Protein AF-A0A4V2VCI8-F1 (afdb_monomer_lite)

Organism: NCBI:txid1136135

Foldseek 3Di:
DQVVVQWAWDDKDKDKDKDQAVVVVCVPVVLVVVLVVCCVVPVDPPVRSVVVVVCCHPDGHIDMDIDIDIDIGRDDDDPPPPDDPVVNVVVCVVVVVVVVVCVVVVVVCCVPPCPDCPDVVNVVVVVVD

pLDDT: mean 84.13, std 13.55, range [52.47, 96.88]

Secondary structure (DSSP, 8-state):
--GGGTPEEEEEEEEEEEES-HHHHHHHH-HHHHHHHHHTTTSS-HHHHHHHHHHHHHS---EEEEEEEEEEE----------S-HHHHHHHHHHHHHHHHHHHHHHHHHHHH-S----HHHHHHTT--

Sequence (129 aa):
MVERHGFHVSKVLPMTTVFRNVTDADQILGLYRVTERAIAPRYIKPDAARVWLDSLANATFFASVTLFLTVAFVPTKPEAQAGTKSWDKALLAVILPAMVAVLPVAALDAGRFHWSAVPAWVLLSGYVD

Structure (mmCIF, N/CA/C/O backbone):
data_AF-A0A4V2VCI8-F1
#
_entry.id   AF-A0A4V2VCI8-F1
#
loop_
_atom_site.group_PDB
_atom_site.id
_atom_site.type_symbol
_atom_site.label_atom_id
_atom_site.label_alt_id
_atom_site.label_comp_id
_atom_site.label_asym_id
_atom_site.label_entity_id
_atom_site.label_seq_id
_atom_site.pdbx_PDB_ins_code
_atom_site.Cartn_x
_atom_site.Cartn_y
_atom_site.Cartn_z
_atom_site.occupancy
_atom_site.B_iso_or_equiv
_atom_site.auth_seq_id
_atom_site.auth_comp_id
_atom_site.auth_asym_id
_atom_site.auth_atom_id
_atom_site.pdbx_PDB_model_num
ATOM 1 N N . MET A 1 1 ? 13.223 -1.003 19.903 1.00 62.69 1 MET A N 1
ATOM 2 C CA . MET A 1 1 ? 13.537 0.433 19.709 1.00 62.69 1 MET A CA 1
ATOM 3 C C . MET A 1 1 ? 12.533 1.310 20.447 1.00 62.69 1 MET A C 1
ATOM 5 O O . MET A 1 1 ? 12.958 2.082 21.285 1.00 62.69 1 MET A O 1
ATOM 9 N N . VAL A 1 2 ? 11.227 1.122 20.237 1.00 72.62 2 VAL A N 1
ATOM 10 C CA . VAL A 1 2 ? 10.158 1.934 20.858 1.00 72.62 2 VAL A CA 1
ATOM 11 C C . VAL A 1 2 ? 10.092 1.780 22.392 1.00 72.62 2 VAL A C 1
ATOM 13 O O . VAL A 1 2 ? 10.070 2.779 23.101 1.00 72.62 2 VAL A O 1
ATOM 16 N N . GLU A 1 3 ? 10.213 0.556 22.926 1.00 77.62 3 GLU A N 1
ATOM 17 C CA . GLU A 1 3 ? 10.250 0.318 24.388 1.00 77.62 3 GLU A CA 1
ATOM 18 C C . GLU A 1 3 ? 11.452 0.954 25.089 1.00 77.62 3 GLU A C 1
ATOM 20 O O . GLU A 1 3 ? 11.337 1.466 26.200 1.00 77.62 3 GLU A O 1
ATOM 25 N N . ARG A 1 4 ? 12.606 1.004 24.410 1.00 77.56 4 ARG A N 1
ATOM 26 C CA . ARG A 1 4 ? 13.814 1.654 24.945 1.00 77.56 4 ARG A CA 1
ATOM 27 C C . ARG A 1 4 ? 13.650 3.167 25.115 1.00 77.56 4 ARG A C 1
ATOM 29 O O . ARG A 1 4 ? 14.467 3.777 25.791 1.00 77.56 4 ARG A O 1
ATOM 36 N N . HIS A 1 5 ? 12.610 3.759 24.529 1.00 80.19 5 HIS A N 1
ATOM 37 C CA . HIS A 1 5 ? 12.269 5.173 24.668 1.00 80.19 5 HIS A CA 1
ATOM 38 C C . HIS A 1 5 ? 11.074 5.412 25.613 1.00 80.19 5 HIS A C 1
ATOM 40 O O . HIS A 1 5 ? 10.490 6.489 25.582 1.00 80.19 5 HIS A O 1
ATOM 46 N N . GLY A 1 6 ? 10.711 4.435 26.458 1.00 79.75 6 GLY A N 1
ATOM 47 C CA . GLY A 1 6 ? 9.697 4.609 27.511 1.00 79.75 6 GLY A CA 1
ATOM 48 C C . GLY A 1 6 ? 8.249 4.378 27.070 1.00 79.75 6 GLY A C 1
ATOM 49 O O . GLY A 1 6 ? 7.323 4.701 27.810 1.00 79.75 6 GLY A O 1
ATOM 50 N N . PHE A 1 7 ? 8.035 3.814 25.884 1.00 84.56 7 PHE A N 1
ATOM 51 C CA . PHE A 1 7 ? 6.712 3.418 25.409 1.00 84.56 7 PHE A CA 1
ATOM 52 C C . PHE A 1 7 ? 6.415 1.961 25.767 1.00 84.56 7 PHE A C 1
ATOM 54 O O . PHE A 1 7 ? 7.269 1.094 25.611 1.00 84.56 7 PHE A O 1
ATOM 61 N N . HIS A 1 8 ? 5.183 1.662 26.159 1.00 87.50 8 HIS A N 1
ATOM 62 C CA . HIS A 1 8 ? 4.706 0.290 2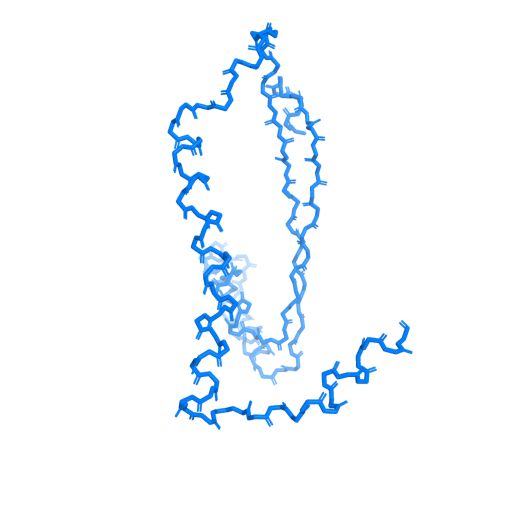6.273 1.00 87.50 8 HIS A CA 1
ATOM 63 C C . HIS A 1 8 ? 4.130 -0.151 24.925 1.00 87.50 8 HIS A C 1
ATOM 65 O O . HIS A 1 8 ? 3.174 0.446 24.423 1.00 87.50 8 HIS A O 1
ATOM 71 N N . VAL A 1 9 ? 4.697 -1.196 24.319 1.00 89.44 9 VAL A N 1
ATOM 72 C CA . VAL A 1 9 ? 4.160 -1.763 23.076 1.00 89.44 9 VAL A CA 1
ATOM 73 C C . VAL A 1 9 ? 2.915 -2.576 23.417 1.00 89.44 9 VAL A C 1
ATOM 75 O O . VAL A 1 9 ? 2.950 -3.477 24.246 1.00 89.44 9 VAL A O 1
ATOM 78 N N . SER A 1 10 ? 1.785 -2.227 22.809 1.00 88.81 10 SER A N 1
ATOM 79 C CA . SER A 1 10 ? 0.514 -2.935 22.996 1.00 88.81 10 SER A CA 1
ATOM 80 C C . SER A 1 10 ? 0.343 -4.047 21.973 1.00 88.81 10 SER A C 1
ATOM 82 O O . SER A 1 10 ? -0.129 -5.136 22.291 1.00 88.81 10 SER A O 1
ATOM 84 N N . LYS A 1 11 ? 0.697 -3.752 20.718 1.00 90.19 11 LYS A N 1
ATOM 85 C CA . LYS A 1 11 ? 0.433 -4.636 19.589 1.00 90.19 11 LYS A CA 1
ATOM 86 C C . LYS A 1 11 ? 1.427 -4.377 18.470 1.00 90.19 11 LYS A C 1
ATOM 88 O O . LYS A 1 11 ? 1.714 -3.226 18.147 1.00 90.19 11 LYS A O 1
ATOM 93 N N . VAL A 1 12 ? 1.888 -5.448 17.836 1.00 93.94 12 VAL A N 1
ATOM 94 C CA . VAL A 1 12 ? 2.628 -5.392 16.574 1.00 93.94 12 VAL A CA 1
ATOM 95 C C . VAL A 1 12 ? 1.790 -6.107 15.522 1.00 93.94 12 VAL A C 1
ATOM 97 O O . VAL A 1 12 ? 1.406 -7.259 15.706 1.00 93.94 12 VAL A O 1
ATOM 100 N N . LEU A 1 13 ? 1.462 -5.402 14.445 1.00 96.06 13 LEU A N 1
ATOM 101 C CA . LEU A 1 13 ? 0.642 -5.890 13.343 1.00 96.06 13 LEU A CA 1
ATOM 102 C C . LEU A 1 13 ? 1.494 -5.955 12.072 1.00 96.06 13 LEU A C 1
ATOM 104 O O . LEU A 1 13 ? 1.847 -4.901 11.536 1.00 96.06 13 LEU A O 1
ATOM 108 N N . PRO A 1 14 ? 1.838 -7.156 11.578 1.00 96.31 14 PRO A N 1
ATOM 109 C CA . PRO A 1 14 ? 2.458 -7.296 10.272 1.00 96.31 14 PRO A CA 1
ATOM 110 C C . PRO A 1 14 ? 1.396 -7.168 9.178 1.00 96.31 14 PRO A C 1
ATOM 112 O O . PRO A 1 14 ? 0.393 -7.880 9.179 1.00 96.31 14 PRO A O 1
ATOM 115 N N . MET A 1 15 ? 1.633 -6.282 8.218 1.00 95.12 15 MET A N 1
ATOM 116 C CA . MET A 1 15 ? 0.831 -6.149 7.006 1.00 95.12 15 MET A CA 1
ATOM 117 C C . MET A 1 15 ? 1.723 -6.444 5.812 1.00 95.12 15 MET A C 1
ATOM 119 O O . MET A 1 15 ? 2.671 -5.706 5.560 1.00 95.12 15 MET A O 1
ATOM 123 N N . THR A 1 16 ? 1.444 -7.539 5.104 1.00 96.44 16 THR A N 1
ATOM 124 C CA . THR A 1 16 ? 2.203 -7.914 3.906 1.00 96.44 16 THR A CA 1
ATOM 125 C C . THR A 1 16 ? 1.399 -7.565 2.670 1.00 96.44 16 THR A C 1
ATOM 127 O O . THR A 1 16 ? 0.330 -8.129 2.446 1.00 96.44 16 THR A O 1
ATOM 130 N N . THR A 1 17 ? 1.939 -6.663 1.861 1.00 96.00 17 THR A N 1
ATOM 131 C CA . THR A 1 17 ? 1.398 -6.322 0.548 1.00 96.00 17 THR A CA 1
ATOM 132 C C . THR A 1 17 ? 2.228 -7.022 -0.516 1.00 96.00 17 THR A C 1
ATOM 134 O O . THR A 1 17 ? 3.458 -7.015 -0.455 1.00 96.00 17 THR A O 1
ATOM 137 N N . VAL A 1 18 ? 1.558 -7.631 -1.491 1.00 96.88 18 VAL A N 1
ATOM 138 C CA . VAL A 1 18 ? 2.192 -8.314 -2.623 1.00 96.88 18 VAL A CA 1
ATOM 139 C C . VAL A 1 18 ? 1.898 -7.537 -3.898 1.00 96.88 18 VAL A C 1
ATOM 141 O O . VAL A 1 18 ? 0.754 -7.168 -4.152 1.00 96.88 18 VAL A O 1
ATOM 144 N N . PHE A 1 19 ? 2.925 -7.333 -4.714 1.00 96.56 19 PHE A N 1
ATOM 145 C CA . PHE A 1 19 ? 2.865 -6.639 -5.990 1.00 96.56 19 PHE A CA 1
ATOM 146 C C . PHE A 1 19 ? 3.249 -7.590 -7.117 1.00 96.56 19 PHE A C 1
ATOM 148 O O . PHE A 1 19 ? 4.279 -8.260 -7.056 1.00 96.56 19 PHE A O 1
ATOM 155 N N . ARG A 1 20 ? 2.423 -7.628 -8.163 1.00 95.94 20 ARG A N 1
ATOM 156 C CA . ARG A 1 20 ? 2.691 -8.365 -9.413 1.00 95.94 20 ARG A CA 1
ATOM 157 C C . ARG A 1 20 ? 2.877 -7.441 -10.617 1.00 95.94 20 ARG A C 1
ATOM 159 O O . ARG A 1 20 ?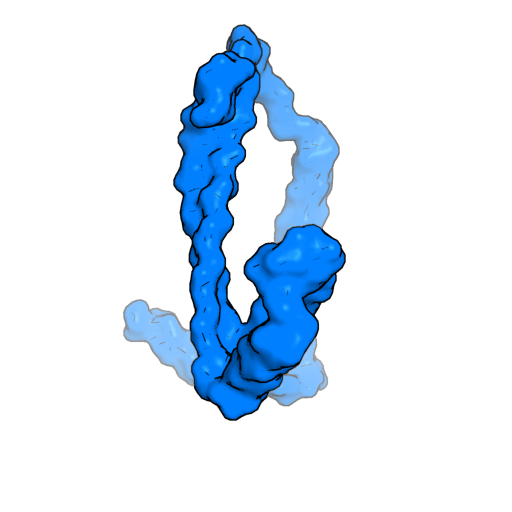 3.199 -7.901 -11.703 1.00 95.94 20 ARG A O 1
ATOM 166 N N . ASN A 1 21 ? 2.689 -6.141 -10.408 1.00 94.19 21 ASN A N 1
ATOM 167 C CA . ASN A 1 21 ? 2.887 -5.092 -11.393 1.00 94.19 21 ASN A CA 1
ATOM 168 C C . ASN A 1 21 ? 3.915 -4.095 -10.842 1.00 94.19 21 ASN A C 1
ATOM 170 O O . ASN A 1 21 ? 3.781 -3.627 -9.707 1.00 94.19 21 ASN A O 1
ATOM 174 N N . VAL A 1 22 ? 4.946 -3.796 -11.635 1.00 95.44 22 VAL A N 1
ATOM 175 C CA . VAL A 1 22 ? 6.020 -2.879 -11.238 1.00 95.44 22 VAL A CA 1
ATOM 176 C C . VAL A 1 22 ? 5.525 -1.442 -11.085 1.00 95.44 22 VAL A C 1
ATOM 178 O O . VAL A 1 22 ? 6.016 -0.731 -10.219 1.00 95.44 22 VAL A O 1
ATOM 181 N N . THR A 1 23 ? 4.542 -1.010 -11.878 1.00 93.94 23 THR A N 1
ATOM 182 C CA . THR A 1 23 ? 4.002 0.354 -11.825 1.00 93.94 23 THR A CA 1
ATOM 183 C C . THR A 1 23 ? 3.266 0.585 -10.511 1.00 93.94 23 THR A C 1
ATOM 185 O O . THR A 1 23 ? 3.497 1.593 -9.847 1.00 93.94 23 THR A O 1
ATOM 188 N N . ASP A 1 24 ? 2.455 -0.385 -10.084 1.00 94.38 24 ASP A N 1
ATOM 189 C CA . ASP A 1 24 ? 1.754 -0.332 -8.795 1.00 94.38 24 ASP A CA 1
ATOM 190 C C . ASP A 1 24 ? 2.749 -0.375 -7.627 1.00 94.38 24 ASP A C 1
ATOM 192 O O . ASP A 1 24 ? 2.605 0.347 -6.639 1.00 94.38 24 ASP A O 1
ATOM 196 N N . ALA A 1 25 ? 3.799 -1.194 -7.752 1.00 95.19 25 ALA A N 1
ATOM 197 C CA . ALA A 1 25 ? 4.874 -1.241 -6.769 1.00 95.19 25 ALA A CA 1
ATOM 198 C C . ALA A 1 25 ? 5.640 0.087 -6.695 1.00 95.19 25 ALA A C 1
ATOM 200 O O . ALA A 1 25 ? 5.940 0.550 -5.600 1.00 95.19 25 ALA A O 1
ATOM 201 N N . ASP A 1 26 ? 5.941 0.723 -7.827 1.00 95.69 26 ASP A N 1
ATOM 202 C CA . ASP A 1 26 ? 6.703 1.973 -7.883 1.00 95.69 26 ASP A CA 1
ATOM 203 C C . ASP A 1 26 ? 5.940 3.153 -7.266 1.00 95.69 26 ASP A C 1
ATOM 205 O O . ASP A 1 26 ? 6.549 3.999 -6.614 1.00 95.69 26 ASP A O 1
ATOM 209 N N . GLN A 1 27 ? 4.607 3.175 -7.351 1.00 94.56 27 GLN A N 1
ATOM 210 C CA . GLN A 1 27 ? 3.799 4.192 -6.667 1.00 94.56 27 GLN A CA 1
ATOM 211 C C . GLN A 1 27 ? 3.979 4.170 -5.143 1.00 94.56 27 GLN A C 1
ATOM 213 O O . GLN A 1 27 ? 3.942 5.222 -4.502 1.00 94.56 27 GLN A O 1
ATOM 218 N N . ILE A 1 28 ? 4.187 2.985 -4.561 1.00 93.56 28 ILE A N 1
ATOM 219 C CA . ILE A 1 28 ? 4.324 2.807 -3.109 1.00 93.56 28 ILE A CA 1
ATOM 220 C C . ILE A 1 28 ? 5.794 2.814 -2.681 1.00 93.56 28 ILE A C 1
ATOM 222 O O . ILE A 1 28 ? 6.150 3.432 -1.679 1.00 93.56 28 ILE A O 1
ATOM 226 N N . LEU A 1 29 ? 6.653 2.127 -3.430 1.00 92.81 29 LEU A N 1
ATOM 227 C CA . LEU A 1 29 ? 8.053 1.890 -3.073 1.00 92.81 29 LEU A CA 1
ATOM 228 C C . LEU A 1 29 ? 9.005 2.928 -3.673 1.00 92.81 29 LEU A C 1
ATOM 230 O O . LEU A 1 29 ? 10.114 3.095 -3.168 1.00 92.81 29 LEU A O 1
ATOM 234 N N . GLY A 1 30 ? 8.588 3.631 -4.729 1.00 94.50 30 GLY A N 1
ATOM 235 C CA . GLY A 1 30 ? 9.397 4.630 -5.422 1.00 94.50 30 GLY A CA 1
ATOM 236 C C . GLY A 1 30 ? 10.704 4.065 -5.969 1.00 94.50 30 GLY A C 1
ATOM 237 O O . GLY A 1 30 ? 11.729 4.734 -5.857 1.00 94.50 30 GLY A O 1
ATOM 238 N N . LEU A 1 31 ? 10.687 2.849 -6.520 1.00 94.31 31 LEU A N 1
ATOM 239 C CA . LEU A 1 31 ? 11.846 2.145 -7.078 1.00 94.31 31 LEU A CA 1
ATOM 240 C C . LEU A 1 31 ? 12.636 3.028 -8.053 1.00 94.31 31 LEU A C 1
ATOM 242 O O . LEU A 1 31 ? 13.851 3.149 -7.909 1.00 94.31 31 LEU A O 1
ATOM 246 N N . TYR A 1 32 ? 11.963 3.714 -8.983 1.00 94.12 32 TYR A N 1
ATOM 247 C CA . TYR A 1 32 ? 12.611 4.641 -9.913 1.00 94.12 32 TYR A CA 1
ATOM 248 C C . TYR A 1 32 ? 13.304 5.786 -9.165 1.00 94.12 32 TYR A C 1
ATOM 250 O O . TYR A 1 32 ? 14.494 6.038 -9.352 1.00 94.12 32 TYR A O 1
ATOM 258 N N . ARG A 1 33 ? 12.579 6.445 -8.251 1.00 95.44 33 ARG A N 1
ATOM 259 C CA . ARG A 1 33 ? 13.075 7.600 -7.485 1.00 95.44 33 ARG A CA 1
ATOM 260 C C . ARG A 1 33 ? 14.240 7.231 -6.563 1.00 95.44 33 ARG A C 1
ATOM 262 O O . ARG A 1 33 ? 15.176 8.013 -6.412 1.00 95.44 33 ARG A O 1
ATOM 269 N N . VAL A 1 34 ? 14.182 6.072 -5.909 1.00 94.12 34 VAL A N 1
ATOM 270 C CA . VAL A 1 34 ? 15.245 5.576 -5.023 1.00 94.12 34 VAL A CA 1
ATOM 271 C C . VAL A 1 34 ? 16.490 5.244 -5.838 1.00 94.12 34 VAL A C 1
ATOM 273 O O . VAL A 1 34 ? 17.588 5.649 -5.455 1.00 94.12 34 VAL A O 1
ATOM 276 N N . THR A 1 35 ? 16.325 4.592 -6.988 1.00 94.56 35 THR A N 1
ATOM 277 C CA . THR A 1 35 ? 17.435 4.270 -7.888 1.00 94.56 35 THR A CA 1
ATOM 278 C C . THR A 1 35 ? 18.069 5.524 -8.479 1.00 94.56 35 THR A C 1
ATOM 280 O O . THR A 1 35 ? 19.291 5.642 -8.463 1.00 94.56 35 THR A O 1
ATOM 283 N N . GLU A 1 36 ? 17.277 6.507 -8.910 1.00 94.19 36 GLU A N 1
ATOM 284 C CA . GLU A 1 36 ? 17.789 7.794 -9.390 1.00 94.19 36 GLU A CA 1
ATOM 285 C C . GLU A 1 36 ? 18.623 8.502 -8.309 1.00 94.19 36 GLU A C 1
ATOM 287 O O . GLU A 1 36 ? 19.758 8.921 -8.552 1.00 94.19 36 GLU A O 1
ATOM 292 N N . ARG A 1 37 ? 18.112 8.551 -7.071 1.00 93.81 37 ARG A N 1
ATOM 293 C CA . ARG A 1 37 ? 18.843 9.110 -5.922 1.00 93.81 37 ARG A CA 1
ATOM 294 C C . ARG A 1 37 ? 20.132 8.354 -5.608 1.00 93.81 37 ARG A C 1
ATOM 296 O O . ARG A 1 37 ? 21.068 8.968 -5.106 1.00 93.81 37 ARG A O 1
ATOM 303 N N . ALA A 1 38 ? 20.202 7.057 -5.901 1.00 94.75 38 ALA A N 1
ATOM 304 C CA . ALA A 1 38 ? 21.389 6.231 -5.686 1.00 94.75 38 ALA A CA 1
ATOM 305 C C . ALA A 1 38 ? 22.479 6.421 -6.763 1.00 94.75 38 ALA A C 1
ATOM 307 O O . ALA A 1 38 ? 23.636 6.058 -6.531 1.00 94.75 38 ALA A O 1
ATOM 308 N N . ILE A 1 39 ? 22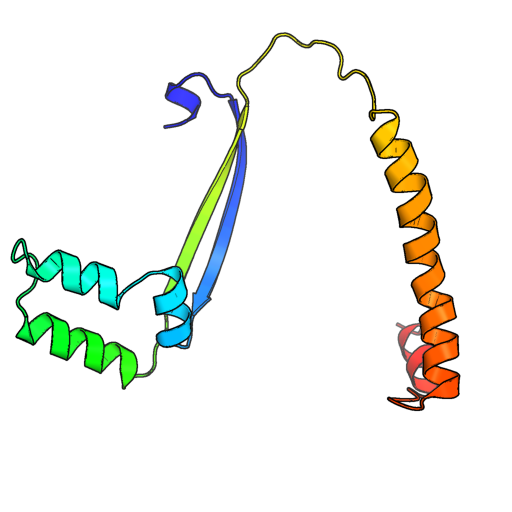.150 7.024 -7.913 1.00 96.19 39 ILE A N 1
ATOM 309 C CA . ILE A 1 39 ? 23.121 7.327 -8.978 1.00 96.19 39 ILE A CA 1
ATOM 310 C C . ILE A 1 39 ? 24.042 8.486 -8.575 1.00 96.19 39 ILE A C 1
ATOM 312 O O . ILE A 1 39 ? 25.252 8.405 -8.789 1.00 96.19 39 ILE A O 1
ATOM 316 N N . ALA A 1 40 ? 23.501 9.547 -7.965 1.00 92.19 40 ALA A N 1
ATOM 317 C CA . ALA A 1 40 ? 24.270 10.731 -7.565 1.00 92.19 40 ALA A CA 1
ATOM 318 C C . ALA A 1 40 ? 25.477 10.414 -6.648 1.00 92.19 40 ALA A C 1
ATOM 320 O O . ALA A 1 40 ? 26.588 10.844 -6.966 1.00 92.19 40 ALA A O 1
ATOM 321 N N . PRO A 1 41 ? 25.333 9.612 -5.572 1.00 94.81 41 PRO A N 1
ATOM 322 C CA . PRO A 1 41 ? 26.464 9.167 -4.753 1.00 94.81 41 PRO A CA 1
ATOM 323 C C . PRO A 1 41 ? 27.280 8.020 -5.384 1.00 94.81 41 PRO A C 1
ATOM 325 O O . PRO A 1 41 ? 28.201 7.515 -4.747 1.00 94.81 41 PRO A O 1
ATOM 328 N N . ARG A 1 42 ? 26.971 7.597 -6.621 1.00 90.62 42 ARG A N 1
ATOM 329 C CA . ARG A 1 42 ? 27.555 6.438 -7.329 1.00 90.62 42 ARG A CA 1
ATOM 330 C C . ARG A 1 42 ? 27.423 5.101 -6.596 1.00 90.62 42 ARG A C 1
ATOM 332 O O . ARG A 1 42 ? 28.253 4.214 -6.788 1.00 90.62 42 ARG A O 1
ATOM 339 N N . TYR A 1 43 ? 26.365 4.913 -5.813 1.00 93.56 43 TYR A N 1
ATOM 340 C CA . TYR A 1 43 ? 26.046 3.580 -5.289 1.00 93.56 43 TYR A CA 1
ATOM 341 C C . TYR A 1 43 ? 25.641 2.616 -6.410 1.00 93.56 43 TYR A C 1
ATOM 343 O O . TYR A 1 43 ? 25.846 1.411 -6.296 1.00 93.56 43 TYR A O 1
ATOM 351 N N . ILE A 1 44 ? 25.133 3.153 -7.522 1.00 93.81 44 ILE A N 1
ATOM 352 C CA . ILE A 1 44 ? 24.872 2.418 -8.757 1.00 93.81 44 ILE A CA 1
ATOM 353 C C . ILE A 1 44 ? 25.340 3.237 -9.969 1.00 93.81 44 ILE A C 1
ATOM 355 O O . ILE A 1 44 ? 25.233 4.465 -9.987 1.00 93.81 44 ILE A O 1
ATOM 359 N N . LYS A 1 45 ? 25.890 2.567 -10.991 1.00 95.56 45 LYS A N 1
ATOM 360 C CA . LYS A 1 45 ? 26.244 3.219 -12.264 1.00 95.56 45 LYS A CA 1
ATOM 361 C C . LYS A 1 45 ? 24.964 3.548 -13.051 1.00 95.56 45 LYS A C 1
ATOM 363 O O . LYS A 1 45 ? 24.062 2.713 -13.052 1.00 95.56 45 LYS A O 1
ATOM 368 N N . PRO A 1 46 ? 24.896 4.680 -13.777 1.00 94.19 46 PRO A N 1
ATOM 369 C CA . PRO A 1 46 ? 23.706 5.058 -14.547 1.00 94.19 46 PRO A CA 1
ATOM 370 C C . PRO A 1 46 ? 23.219 3.971 -15.515 1.00 94.19 46 PRO A C 1
ATOM 372 O O . PRO A 1 46 ? 22.029 3.672 -15.555 1.00 94.19 46 PRO A O 1
ATOM 375 N N . ASP A 1 47 ? 24.133 3.330 -16.246 1.00 95.50 47 ASP A N 1
ATOM 376 C CA . ASP A 1 47 ? 23.765 2.291 -17.217 1.00 95.50 47 ASP A CA 1
ATOM 377 C C . ASP A 1 47 ? 23.241 1.028 -16.527 1.00 95.50 47 ASP A C 1
ATOM 379 O O . ASP A 1 47 ? 22.252 0.442 -16.959 1.00 95.50 47 ASP A O 1
ATOM 383 N N . ALA A 1 48 ? 23.848 0.651 -15.398 1.00 94.56 48 ALA A N 1
ATOM 384 C CA . ALA A 1 48 ? 23.385 -0.474 -14.591 1.00 94.56 48 ALA A CA 1
ATOM 385 C C . ALA A 1 48 ? 21.998 -0.202 -13.983 1.00 94.56 48 ALA A C 1
ATOM 387 O O . ALA A 1 48 ? 21.164 -1.102 -13.937 1.00 94.56 48 ALA A O 1
ATOM 388 N N . ALA A 1 49 ? 21.734 1.039 -13.563 1.00 94.94 49 ALA A N 1
ATOM 389 C CA . ALA A 1 49 ? 20.427 1.460 -13.070 1.00 94.94 49 ALA A CA 1
ATOM 390 C C . ALA A 1 49 ? 19.340 1.355 -14.149 1.00 94.94 49 ALA A C 1
ATOM 392 O O . ALA A 1 49 ? 18.260 0.844 -13.863 1.00 94.94 49 ALA A O 1
ATOM 393 N N . ARG A 1 50 ? 19.630 1.786 -15.385 1.00 94.62 50 ARG A N 1
ATOM 394 C CA . ARG A 1 50 ? 18.697 1.674 -16.520 1.00 94.62 50 ARG A CA 1
ATOM 395 C C . ARG A 1 50 ? 18.387 0.223 -16.855 1.00 94.62 50 ARG A C 1
ATOM 397 O O . ARG A 1 50 ? 17.225 -0.151 -16.866 1.00 94.62 50 ARG A O 1
ATOM 404 N N . VAL A 1 51 ? 19.421 -0.601 -17.029 1.00 95.94 51 VAL A N 1
ATOM 405 C CA . VAL A 1 51 ? 19.259 -2.035 -17.327 1.00 95.94 51 VAL A CA 1
ATOM 406 C C . VAL A 1 51 ? 18.437 -2.736 -16.244 1.00 95.94 51 VAL A C 1
ATOM 408 O O . VAL A 1 51 ? 17.565 -3.548 -16.547 1.00 95.94 51 VAL A O 1
ATOM 411 N N . TRP A 1 52 ? 18.681 -2.404 -14.975 1.00 94.31 52 TRP A N 1
ATOM 412 C CA . TRP A 1 52 ? 17.917 -2.960 -13.866 1.00 94.31 52 TRP A CA 1
ATOM 413 C C . TRP A 1 52 ? 16.447 -2.516 -13.893 1.00 94.31 52 TRP A C 1
ATOM 415 O O . TRP A 1 52 ? 15.564 -3.372 -13.851 1.00 94.31 52 TRP A O 1
ATOM 425 N N . LEU A 1 53 ? 16.166 -1.216 -14.027 1.00 94.50 53 LEU A N 1
ATOM 426 C CA . LEU A 1 53 ? 14.793 -0.697 -14.115 1.00 94.50 53 LEU A CA 1
ATOM 427 C C . LEU A 1 53 ? 14.033 -1.284 -15.315 1.00 94.50 53 LEU A C 1
ATOM 429 O O . LEU A 1 53 ? 12.891 -1.715 -15.160 1.00 94.50 53 LEU A O 1
ATOM 433 N N . ASP A 1 54 ? 14.684 -1.381 -16.475 1.00 94.94 54 ASP A N 1
ATOM 434 C CA . ASP A 1 54 ? 14.099 -1.982 -17.675 1.00 94.94 54 ASP A CA 1
ATOM 435 C C . ASP A 1 54 ? 13.770 -3.460 -17.452 1.00 94.94 54 ASP A C 1
ATOM 437 O O . ASP A 1 54 ? 12.714 -3.933 -17.874 1.00 94.94 54 ASP A O 1
ATOM 441 N N . SER A 1 55 ? 14.628 -4.202 -16.746 1.00 93.44 55 SER A N 1
ATOM 442 C CA . SER A 1 55 ? 14.349 -5.605 -16.431 1.00 93.44 55 SER A CA 1
ATOM 443 C C . SER A 1 55 ? 13.135 -5.771 -15.515 1.00 93.44 55 SER A C 1
ATOM 445 O O . SER A 1 55 ? 12.348 -6.689 -15.726 1.00 93.44 55 SER A O 1
ATOM 447 N N . LEU A 1 56 ? 12.919 -4.861 -14.557 1.00 93.88 56 LEU A N 1
ATOM 448 C CA . LEU A 1 56 ? 11.733 -4.893 -13.697 1.00 93.88 56 LEU A CA 1
ATOM 449 C C . LEU A 1 56 ? 10.438 -4.639 -14.476 1.00 93.88 56 LEU A C 1
ATOM 451 O O . LEU A 1 56 ? 9.400 -5.188 -14.115 1.00 93.88 56 LEU A O 1
ATOM 455 N N . ALA A 1 57 ? 10.498 -3.808 -15.519 1.00 90.62 57 ALA A N 1
ATOM 456 C CA . ALA A 1 57 ? 9.341 -3.464 -16.340 1.00 90.62 57 ALA A CA 1
ATOM 457 C C . ALA A 1 57 ? 8.994 -4.520 -17.391 1.00 90.62 57 ALA A C 1
ATOM 459 O O . ALA A 1 57 ? 7.821 -4.692 -17.715 1.00 90.62 57 ALA A O 1
ATOM 460 N N . ASN A 1 58 ? 9.997 -5.224 -17.915 1.00 92.50 58 ASN A N 1
ATOM 461 C CA . ASN A 1 58 ? 9.808 -6.146 -19.034 1.00 92.50 58 ASN A CA 1
ATOM 462 C C . ASN A 1 58 ? 9.800 -7.628 -18.623 1.00 92.50 58 ASN A C 1
ATOM 464 O O . ASN A 1 58 ? 9.354 -8.471 -19.401 1.00 92.50 58 ASN A O 1
ATOM 468 N N . ALA A 1 59 ? 10.281 -7.975 -17.426 1.00 90.44 59 ALA A N 1
ATOM 469 C CA . ALA A 1 59 ? 10.211 -9.337 -16.902 1.00 90.44 59 ALA A CA 1
ATOM 470 C C . ALA A 1 59 ? 8.916 -9.591 -16.110 1.00 90.44 59 ALA A C 1
ATOM 472 O O . ALA A 1 59 ? 8.168 -8.677 -15.766 1.00 90.44 59 ALA A O 1
ATOM 473 N N . THR A 1 60 ? 8.661 -10.859 -15.769 1.00 92.94 60 THR A N 1
ATOM 474 C CA . THR A 1 60 ? 7.602 -11.196 -14.806 1.00 92.94 60 THR A CA 1
ATOM 475 C C . THR A 1 60 ? 7.952 -10.605 -13.444 1.00 92.94 60 THR A C 1
ATOM 477 O O . THR A 1 60 ? 8.909 -11.036 -12.800 1.00 92.94 60 THR A O 1
ATOM 480 N N . PHE A 1 61 ? 7.173 -9.618 -13.011 1.00 93.81 61 PHE A N 1
ATOM 481 C CA . PHE A 1 61 ? 7.425 -8.889 -11.778 1.00 93.81 61 PHE A CA 1
ATOM 482 C C . PHE A 1 61 ? 6.721 -9.539 -10.580 1.00 93.81 61 PHE A C 1
ATOM 484 O O . PHE A 1 61 ? 5.535 -9.872 -10.625 1.00 93.81 61 PHE A O 1
ATOM 491 N N . PHE A 1 62 ? 7.453 -9.683 -9.478 1.00 95.12 62 PHE A N 1
ATOM 492 C CA . PHE A 1 62 ? 6.902 -10.083 -8.189 1.00 95.12 62 PHE A CA 1
ATOM 493 C C . PHE A 1 62 ? 7.692 -9.422 -7.061 1.00 95.12 62 PHE A C 1
ATOM 495 O O . PHE A 1 62 ? 8.915 -9.543 -6.999 1.00 95.12 62 PHE A O 1
ATOM 502 N N . ALA A 1 63 ? 6.991 -8.761 -6.147 1.00 94.38 63 ALA A N 1
ATOM 503 C CA . ALA A 1 63 ? 7.570 -8.194 -4.938 1.00 94.38 63 ALA A CA 1
ATOM 504 C C . ALA A 1 63 ? 6.604 -8.346 -3.76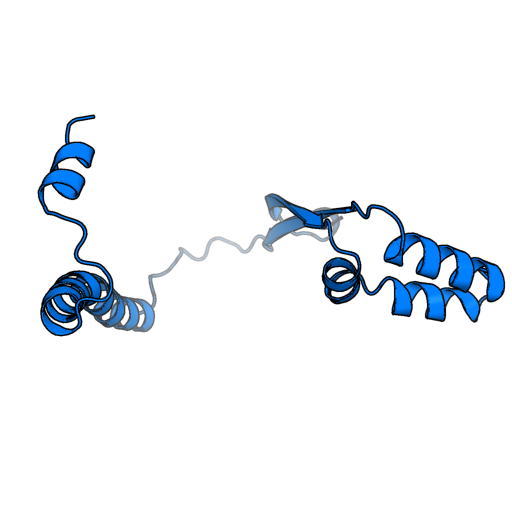1 1.00 94.38 63 ALA A C 1
ATOM 506 O O . ALA A 1 63 ? 5.387 -8.346 -3.933 1.00 94.38 63 ALA A O 1
ATOM 507 N N . SER A 1 64 ? 7.137 -8.434 -2.547 1.00 96.06 64 SER A N 1
ATOM 508 C CA . SER A 1 64 ? 6.343 -8.390 -1.320 1.00 96.06 64 SER A CA 1
ATOM 509 C C . SER A 1 64 ? 7.001 -7.470 -0.310 1.00 96.06 64 SER A C 1
ATOM 511 O O . SER A 1 64 ? 8.218 -7.518 -0.133 1.00 96.06 64 SER A O 1
ATOM 513 N N . VAL A 1 65 ? 6.197 -6.666 0.375 1.00 95.75 65 VAL A N 1
ATOM 514 C CA . VAL A 1 65 ? 6.661 -5.738 1.404 1.00 95.75 65 VAL A CA 1
ATOM 515 C C . VAL A 1 65 ? 5.841 -5.953 2.657 1.00 95.75 65 VAL A C 1
ATOM 517 O O . VAL A 1 65 ? 4.612 -5.919 2.612 1.00 95.75 65 VAL A O 1
ATOM 520 N N . THR A 1 66 ? 6.530 -6.160 3.774 1.00 95.62 66 THR A N 1
ATOM 521 C CA . THR A 1 66 ? 5.901 -6.310 5.084 1.00 95.62 66 THR A CA 1
ATOM 522 C C . THR A 1 66 ? 6.138 -5.055 5.907 1.00 95.62 66 THR A C 1
ATOM 524 O O . THR A 1 66 ? 7.270 -4.741 6.275 1.00 95.62 66 THR A O 1
ATOM 527 N N . LEU A 1 67 ? 5.058 -4.344 6.216 1.00 93.94 67 LEU A N 1
ATOM 528 C CA . LEU A 1 67 ? 5.063 -3.229 7.149 1.00 93.94 67 LEU A CA 1
ATOM 529 C C . LEU A 1 67 ? 4.697 -3.743 8.542 1.00 93.94 67 LEU A C 1
ATOM 531 O O . LEU A 1 67 ? 3.627 -4.315 8.740 1.00 93.94 67 LEU A O 1
ATOM 535 N N . PHE A 1 68 ? 5.569 -3.509 9.520 1.00 94.38 68 PHE A N 1
ATOM 536 C CA . PHE A 1 68 ? 5.271 -3.781 10.923 1.00 94.38 68 PHE A CA 1
ATOM 537 C C . PHE A 1 68 ? 4.709 -2.523 11.579 1.00 94.38 68 PHE A C 1
ATOM 539 O O . PHE A 1 68 ? 5.454 -1.631 11.989 1.00 94.38 68 PHE A O 1
ATOM 546 N N . LEU A 1 69 ? 3.384 -2.452 11.699 1.00 93.25 69 LEU A N 1
ATOM 547 C CA . LEU A 1 69 ? 2.734 -1.391 12.454 1.00 93.25 69 LEU A CA 1
ATOM 548 C C . LEU A 1 69 ? 2.832 -1.714 13.945 1.00 93.25 69 LEU A C 1
ATOM 550 O O . LEU A 1 69 ? 2.234 -2.675 14.429 1.00 93.25 69 LEU A O 1
ATOM 554 N N . THR A 1 70 ? 3.590 -0.904 14.678 1.00 93.88 70 THR A N 1
ATOM 555 C CA . THR A 1 70 ? 3.732 -1.041 16.130 1.00 93.88 70 THR A CA 1
ATOM 556 C C . THR A 1 70 ? 2.858 -0.006 16.821 1.00 93.88 70 THR A C 1
ATOM 558 O O . THR A 1 70 ? 3.109 1.191 16.716 1.00 93.88 70 THR A O 1
ATOM 561 N N . VAL A 1 71 ? 1.839 -0.469 17.542 1.00 90.12 71 VAL A N 1
ATOM 562 C CA . VAL A 1 71 ? 1.024 0.371 18.419 1.00 90.12 71 VAL A CA 1
ATOM 563 C C . VAL A 1 71 ? 1.689 0.389 19.786 1.00 90.12 71 VAL A C 1
ATOM 565 O O . VAL A 1 71 ? 1.785 -0.645 20.452 1.00 90.12 71 VAL A O 1
ATOM 568 N N . ALA A 1 72 ? 2.147 1.563 20.203 1.00 90.50 72 ALA A N 1
ATOM 569 C CA . ALA A 1 72 ? 2.753 1.772 21.506 1.00 90.50 72 ALA A CA 1
ATOM 570 C C . ALA A 1 72 ? 2.181 3.035 22.151 1.00 90.50 72 ALA A C 1
ATOM 572 O O . ALA A 1 72 ? 1.881 4.008 21.460 1.00 90.50 72 ALA A O 1
ATOM 573 N N . PHE A 1 73 ? 2.023 3.013 23.469 1.00 85.38 73 PHE A N 1
ATOM 574 C CA . PHE A 1 73 ? 1.520 4.141 24.245 1.00 85.38 73 PHE A CA 1
ATOM 575 C C . PHE A 1 73 ? 2.533 4.520 25.317 1.00 85.38 73 PHE A C 1
ATOM 577 O O . PHE A 1 73 ? 3.273 3.676 25.821 1.00 85.38 73 PHE A O 1
ATOM 584 N N . VAL A 1 74 ? 2.583 5.801 25.670 1.00 83.62 74 VAL A N 1
ATOM 585 C CA . VAL A 1 74 ? 3.307 6.219 26.870 1.00 83.62 74 VAL A CA 1
ATOM 586 C C . VAL A 1 74 ? 2.443 5.801 28.059 1.00 83.62 74 VAL A C 1
ATOM 588 O O . VAL A 1 74 ? 1.274 6.188 28.091 1.00 83.62 74 VAL A O 1
ATOM 591 N N . PRO A 1 75 ? 2.948 4.998 29.009 1.00 71.62 75 PRO A N 1
ATOM 592 C CA . PRO A 1 75 ? 2.182 4.652 30.194 1.00 71.62 75 PRO A CA 1
ATOM 593 C C . PRO A 1 75 ? 1.933 5.923 31.014 1.00 71.62 75 PRO A C 1
ATOM 595 O O . PRO A 1 75 ? 2.817 6.433 31.700 1.00 71.62 75 PRO A O 1
ATOM 598 N N . THR A 1 76 ? 0.721 6.461 30.925 1.00 69.50 76 THR A N 1
ATOM 599 C CA . THR A 1 76 ? 0.213 7.465 31.856 1.00 69.50 76 THR A CA 1
ATOM 600 C C . THR A 1 76 ? -0.391 6.746 33.063 1.00 69.50 76 THR A C 1
ATOM 602 O O . THR A 1 76 ? -0.859 5.610 32.956 1.00 69.50 76 THR A O 1
ATOM 605 N N . LYS A 1 77 ? -0.377 7.377 34.246 1.00 62.91 77 LYS A N 1
ATOM 606 C CA . LYS A 1 77 ? -1.178 6.882 35.382 1.00 62.91 77 LYS A CA 1
ATOM 607 C C . LYS A 1 77 ? -2.637 6.725 34.921 1.00 62.91 77 LYS A C 1
ATOM 609 O O . LYS A 1 77 ? -3.077 7.557 34.127 1.00 62.91 77 LYS A O 1
ATOM 614 N N . PRO A 1 78 ? -3.374 5.701 35.390 1.00 53.03 78 PRO A N 1
ATOM 615 C CA . PRO A 1 78 ? -4.739 5.459 34.949 1.00 53.03 78 PRO A CA 1
ATOM 616 C C . PRO A 1 78 ? -5.631 6.601 35.436 1.00 53.03 78 PRO A C 1
ATOM 618 O O . PRO A 1 78 ? -6.147 6.583 36.549 1.00 53.03 78 PRO A O 1
ATOM 621 N N . GLU A 1 79 ? -5.809 7.616 34.602 1.00 58.53 79 GLU A N 1
ATOM 622 C CA . GLU A 1 79 ? -7.015 8.417 34.648 1.00 58.53 79 GLU A CA 1
ATOM 623 C C . GLU A 1 79 ? -8.095 7.496 34.091 1.00 58.53 79 GLU A C 1
ATOM 625 O O . GLU A 1 79 ? -8.013 7.064 32.939 1.00 58.53 79 GLU A O 1
ATOM 630 N N . ALA A 1 80 ? -9.005 7.061 34.967 1.00 57.00 80 ALA A N 1
ATOM 631 C CA . ALA A 1 80 ? -10.114 6.183 34.623 1.00 57.00 80 ALA A CA 1
ATOM 632 C C . ALA A 1 80 ? -10.671 6.596 33.259 1.00 57.00 80 ALA A C 1
ATOM 634 O O . ALA A 1 80 ? -10.987 7.769 33.081 1.00 57.00 80 ALA A O 1
ATOM 635 N N . GLN A 1 81 ? -10.725 5.666 32.300 1.00 58.53 81 GLN A N 1
ATOM 636 C CA . GLN A 1 81 ? -11.154 5.918 30.925 1.00 58.53 81 GLN A CA 1
ATOM 637 C C . GLN A 1 81 ? -12.577 6.505 30.936 1.00 58.53 81 GLN A C 1
ATOM 639 O O . GLN A 1 81 ? -13.577 5.789 30.886 1.00 58.53 81 GLN A O 1
ATOM 644 N N . ALA A 1 82 ? -12.668 7.826 31.059 1.00 57.16 82 ALA A N 1
ATOM 645 C CA . ALA A 1 82 ? -13.908 8.552 31.215 1.00 57.16 82 ALA A CA 1
ATOM 646 C C . ALA A 1 82 ? -14.535 8.725 29.836 1.00 57.16 82 ALA A C 1
ATOM 648 O O . ALA A 1 82 ? -14.317 9.718 29.152 1.00 57.16 82 ALA A O 1
ATOM 649 N N . GLY A 1 83 ? -15.333 7.728 29.461 1.00 60.88 83 GLY A N 1
ATOM 650 C CA . GLY A 1 83 ? -16.519 7.914 28.639 1.00 60.88 83 GLY A CA 1
ATOM 651 C C . GLY A 1 83 ? -16.295 8.111 27.140 1.00 60.88 83 GLY A C 1
ATOM 652 O O . GLY A 1 83 ? -15.623 9.027 26.676 1.00 60.88 83 GLY A O 1
ATOM 653 N N . THR A 1 84 ? -17.013 7.302 26.364 1.00 61.81 84 THR A N 1
ATOM 654 C CA . THR A 1 84 ? -17.527 7.659 25.037 1.00 61.81 84 THR A CA 1
ATOM 655 C C . THR A 1 84 ? -18.002 9.116 25.070 1.00 61.81 84 THR A C 1
ATOM 657 O O . THR A 1 84 ? -18.992 9.434 25.741 1.00 61.81 84 THR A O 1
ATOM 660 N N . LYS A 1 85 ? -17.264 10.022 24.416 1.00 76.25 85 LYS A N 1
ATOM 661 C CA . LYS A 1 85 ? -17.598 11.454 24.391 1.00 76.25 85 LYS A CA 1
ATOM 662 C C . LYS A 1 85 ? -19.024 11.620 23.856 1.00 76.25 85 LYS A C 1
ATOM 664 O O . LYS A 1 85 ? -19.447 10.871 22.985 1.00 76.25 85 LYS A O 1
ATOM 669 N N . SER A 1 86 ? -19.774 12.605 24.352 1.00 79.81 86 SER A N 1
ATOM 670 C CA . SER A 1 86 ? -21.177 12.821 23.936 1.00 79.81 86 SER A CA 1
ATOM 671 C C . SER A 1 86 ? -21.336 12.920 22.408 1.00 79.81 86 SER A C 1
ATOM 673 O O . SER A 1 86 ? -22.266 12.363 21.830 1.00 79.81 86 SER A O 1
ATOM 675 N N . TRP A 1 87 ? -20.354 13.532 21.742 1.00 81.19 87 TRP A N 1
ATOM 676 C CA . TRP A 1 87 ? -20.289 13.626 20.283 1.00 81.19 87 TRP A CA 1
ATOM 677 C C . TRP A 1 87 ? -20.159 12.278 19.569 1.00 81.19 87 TRP A C 1
ATOM 679 O O . TRP A 1 87 ? -20.701 12.122 18.482 1.00 81.19 87 TRP A O 1
ATOM 689 N N . ASP A 1 88 ? -19.503 11.296 20.185 1.00 86.50 88 ASP A N 1
ATOM 690 C CA . ASP A 1 88 ? -19.396 9.939 19.641 1.00 86.50 88 ASP A CA 1
ATOM 691 C C . ASP A 1 88 ? -20.746 9.208 19.729 1.00 86.50 88 ASP A C 1
ATOM 693 O O . ASP A 1 88 ? -21.174 8.553 18.786 1.00 86.50 88 ASP A O 1
ATOM 697 N N . LYS A 1 89 ? -21.519 9.438 20.800 1.00 82.88 89 LYS A N 1
ATOM 698 C CA . LYS A 1 89 ? -22.903 8.938 20.890 1.00 82.88 89 LYS A CA 1
ATOM 699 C C . LYS A 1 89 ? -23.818 9.577 19.845 1.00 82.88 89 LYS A C 1
ATOM 701 O O . LYS A 1 89 ? -24.632 8.875 19.254 1.00 82.88 89 LYS A O 1
ATOM 706 N N . ALA A 1 90 ? -23.681 10.882 19.606 1.00 89.69 90 ALA A N 1
ATOM 707 C CA . ALA A 1 90 ? -24.432 11.577 18.561 1.00 89.69 90 ALA A CA 1
ATOM 708 C C . ALA A 1 90 ? -24.073 11.050 17.161 1.00 89.69 90 ALA A C 1
ATOM 710 O O . ALA A 1 90 ? -24.961 10.816 16.346 1.00 89.69 90 ALA A O 1
ATOM 711 N N . LEU A 1 91 ? -22.786 10.793 16.908 1.00 88.75 91 LEU A N 1
ATOM 712 C CA . LEU A 1 91 ? -22.317 10.190 15.664 1.00 88.75 91 LEU A CA 1
ATOM 713 C C . LEU A 1 91 ? -22.888 8.775 15.473 1.00 88.75 91 LEU A C 1
ATOM 715 O O . LEU A 1 91 ? -23.437 8.476 14.415 1.00 88.75 91 LEU A O 1
ATOM 719 N N . LEU A 1 92 ? -22.832 7.929 16.507 1.00 89.38 92 LEU A N 1
ATOM 720 C CA . LEU A 1 92 ? -23.407 6.579 16.486 1.00 89.38 92 LEU A CA 1
ATOM 721 C C . LEU A 1 92 ? -24.924 6.596 16.268 1.00 89.38 92 LEU A C 1
ATOM 723 O O . LEU A 1 92 ? -25.442 5.775 15.511 1.00 89.38 92 LEU A O 1
ATOM 727 N N . ALA A 1 93 ? -25.627 7.551 16.881 1.00 92.56 93 ALA A N 1
ATOM 728 C CA . ALA A 1 93 ? -27.068 7.719 16.721 1.00 92.56 93 ALA A CA 1
ATOM 729 C C . ALA A 1 93 ? -27.477 8.103 15.290 1.00 92.56 93 ALA A C 1
ATOM 731 O O . ALA A 1 93 ? -28.618 7.864 14.913 1.00 92.56 93 ALA A O 1
ATOM 732 N N . VAL A 1 94 ? -26.568 8.664 14.487 1.00 95.00 94 VAL A N 1
ATOM 733 C CA . VAL A 1 94 ? -26.806 8.970 13.067 1.00 95.00 94 VAL A CA 1
ATOM 734 C C . VAL A 1 94 ? -26.333 7.830 12.165 1.00 95.00 94 VAL A C 1
ATOM 736 O O . VAL A 1 94 ? -27.055 7.423 11.256 1.00 95.00 94 VAL A O 1
ATOM 739 N N . ILE A 1 95 ? -25.140 7.284 12.422 1.00 91.75 95 ILE A N 1
ATOM 740 C CA . ILE A 1 95 ? -24.533 6.244 11.580 1.00 91.75 95 ILE A CA 1
ATOM 741 C C . ILE A 1 95 ? -25.327 4.940 11.639 1.00 91.75 95 ILE A C 1
ATOM 743 O O . ILE A 1 95 ? -25.565 4.343 10.593 1.00 91.75 95 ILE A O 1
ATOM 747 N N . LEU A 1 96 ? -25.760 4.490 12.821 1.00 94.62 96 LEU A N 1
ATOM 748 C CA . LEU A 1 96 ? -26.447 3.200 12.939 1.00 94.62 96 LEU A CA 1
ATOM 749 C C . LEU A 1 96 ? -27.776 3.171 12.165 1.00 94.62 96 LEU A C 1
ATOM 751 O O . LEU A 1 96 ? -27.960 2.249 11.368 1.00 94.62 96 LEU A O 1
ATOM 755 N N . PRO A 1 97 ? -28.674 4.168 12.288 1.00 95.38 97 PRO A N 1
ATOM 756 C CA . PRO A 1 97 ? -29.865 4.224 11.445 1.00 95.38 97 PRO A CA 1
ATOM 757 C C . PRO A 1 97 ? -29.538 4.356 9.959 1.00 95.38 97 PRO A C 1
ATOM 759 O O . PRO A 1 97 ? -30.201 3.721 9.145 1.00 95.38 97 PRO A O 1
ATOM 762 N N . ALA A 1 98 ? -28.508 5.129 9.593 1.00 94.56 98 ALA A N 1
ATOM 763 C CA . ALA A 1 98 ? -28.086 5.251 8.199 1.00 94.56 98 ALA A CA 1
ATOM 764 C C . ALA A 1 98 ? -27.633 3.901 7.621 1.00 94.56 98 ALA A C 1
ATOM 766 O O . ALA A 1 98 ? -28.037 3.546 6.518 1.00 94.56 98 ALA A O 1
ATOM 767 N N . MET A 1 99 ? -26.865 3.114 8.381 1.00 92.06 99 MET A N 1
ATOM 768 C CA . MET A 1 99 ? -26.448 1.766 7.987 1.00 92.06 99 MET A CA 1
ATOM 769 C C . MET A 1 99 ? -27.638 0.815 7.857 1.00 92.06 99 MET A C 1
ATOM 771 O O . MET A 1 99 ? -27.725 0.074 6.882 1.00 92.06 99 MET A O 1
ATOM 775 N N . VAL A 1 100 ? -28.582 0.857 8.801 1.00 95.00 100 VAL A N 1
ATOM 776 C CA . VAL A 1 100 ? -29.810 0.053 8.720 1.00 95.00 100 VAL A CA 1
ATOM 777 C C . VAL A 1 100 ? -30.642 0.455 7.503 1.00 95.00 100 VAL A C 1
ATOM 779 O O . VAL A 1 100 ? -31.193 -0.419 6.845 1.00 95.00 100 VAL A O 1
ATOM 782 N N . ALA A 1 101 ? -30.686 1.745 7.158 1.00 92.06 101 ALA A N 1
ATOM 783 C CA . ALA A 1 101 ? -31.408 2.256 5.997 1.00 92.06 101 ALA A CA 1
ATOM 784 C C . ALA A 1 101 ? -30.809 1.802 4.656 1.00 92.06 101 ALA A C 1
ATOM 786 O O . ALA A 1 101 ? -31.544 1.743 3.673 1.00 92.06 101 ALA A O 1
ATOM 787 N N . VAL A 1 102 ? -29.529 1.408 4.601 1.00 87.56 102 VAL A N 1
ATOM 788 C CA . VAL A 1 102 ? -28.926 0.850 3.378 1.00 87.56 102 VAL A CA 1
ATOM 789 C C . VAL A 1 102 ? -29.676 -0.397 2.910 1.00 87.56 102 VAL A C 1
ATOM 791 O O . VAL A 1 102 ? -29.907 -0.532 1.715 1.00 87.56 102 VAL A O 1
ATOM 794 N N . LEU A 1 103 ? -30.110 -1.281 3.816 1.00 84.69 103 LEU A N 1
ATOM 795 C CA . LEU A 1 103 ? -30.807 -2.525 3.457 1.00 84.69 103 LEU A CA 1
ATOM 796 C C . LEU A 1 103 ? -32.139 -2.287 2.713 1.00 84.69 103 LEU A C 1
ATOM 798 O O . LEU A 1 103 ? -32.287 -2.793 1.600 1.00 84.69 103 LEU A O 1
ATOM 802 N N . PRO A 1 104 ? -33.107 -1.515 3.250 1.00 79.44 104 PRO A N 1
ATOM 803 C CA . PRO A 1 104 ? -34.343 -1.226 2.535 1.00 79.44 104 PRO A CA 1
ATOM 804 C C . PRO A 1 104 ? -34.119 -0.314 1.326 1.00 79.44 104 PRO A C 1
ATOM 806 O O . PRO A 1 104 ? -34.792 -0.504 0.318 1.00 79.44 104 PRO A O 1
ATOM 809 N N . VAL A 1 105 ? -33.180 0.642 1.380 1.00 81.06 105 VAL A N 1
ATOM 810 C CA . VAL A 1 105 ? -32.853 1.493 0.221 1.00 81.06 105 VAL A CA 1
ATOM 811 C C . VAL A 1 105 ? -32.310 0.646 -0.925 1.00 81.06 105 VAL A C 1
ATOM 813 O O . VAL A 1 105 ? -32.794 0.778 -2.042 1.00 81.06 105 VAL A O 1
ATOM 816 N N . ALA A 1 106 ? -31.386 -0.275 -0.652 1.00 78.56 106 ALA A N 1
ATOM 817 C CA . ALA A 1 106 ? -30.866 -1.206 -1.645 1.00 78.56 106 ALA A CA 1
ATOM 818 C C . ALA A 1 106 ? -31.953 -2.159 -2.165 1.00 78.56 106 ALA A C 1
ATOM 820 O O . ALA A 1 106 ? -31.986 -2.447 -3.357 1.00 78.56 106 ALA A O 1
ATOM 821 N N . ALA A 1 107 ? -32.878 -2.615 -1.312 1.00 75.75 107 ALA A N 1
ATOM 822 C CA . ALA A 1 107 ? -34.001 -3.453 -1.738 1.00 75.75 107 ALA A CA 1
ATOM 823 C C . ALA A 1 107 ? -34.977 -2.705 -2.670 1.00 75.75 107 ALA A C 1
ATOM 825 O O . ALA A 1 107 ? -35.411 -3.251 -3.685 1.00 75.75 107 ALA A O 1
ATOM 826 N N . LEU A 1 108 ? -35.296 -1.445 -2.357 1.00 70.75 108 LEU A N 1
ATOM 827 C CA . LEU A 1 108 ? -36.113 -0.570 -3.205 1.00 70.75 108 LEU A CA 1
ATOM 828 C C . LEU A 1 108 ? -35.404 -0.219 -4.521 1.00 70.75 108 LEU A C 1
ATOM 830 O O . LEU A 1 108 ? -36.033 -0.241 -5.580 1.00 70.75 108 LEU A O 1
ATOM 834 N N . ASP A 1 109 ? -34.105 0.076 -4.467 1.00 66.19 109 ASP A N 1
ATOM 835 C CA . ASP A 1 109 ? -33.276 0.392 -5.634 1.00 66.19 109 ASP A CA 1
ATOM 836 C C . ASP A 1 109 ? -33.136 -0.817 -6.577 1.00 66.19 109 ASP A C 1
ATOM 838 O O . ASP A 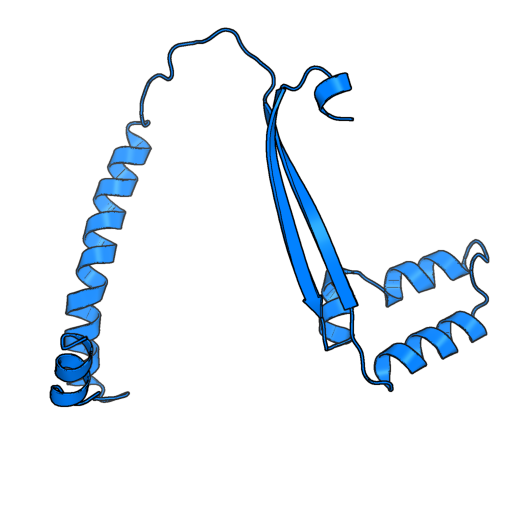1 109 ? -33.348 -0.694 -7.786 1.00 66.19 109 ASP A O 1
ATOM 842 N N . ALA A 1 110 ? -32.932 -2.019 -6.023 1.00 61.41 110 ALA A N 1
ATOM 843 C CA . ALA A 1 110 ? -32.925 -3.276 -6.773 1.00 61.41 110 ALA A CA 1
ATOM 844 C C . ALA A 1 110 ? -34.262 -3.540 -7.491 1.00 61.41 110 ALA A C 1
ATOM 846 O O . ALA A 1 110 ? -34.266 -3.996 -8.637 1.00 61.41 110 ALA A O 1
ATOM 847 N N . GLY A 1 111 ? -35.392 -3.206 -6.855 1.00 60.06 111 GLY A N 1
ATOM 848 C CA . GLY A 1 111 ? -36.727 -3.334 -7.448 1.00 60.06 111 GLY A CA 1
ATOM 849 C C . GLY A 1 111 ? -37.033 -2.307 -8.546 1.00 60.06 111 GLY A C 1
ATOM 850 O O . GLY A 1 111 ? -37.815 -2.597 -9.450 1.00 60.06 111 GLY A O 1
ATOM 851 N N . ARG A 1 112 ? -36.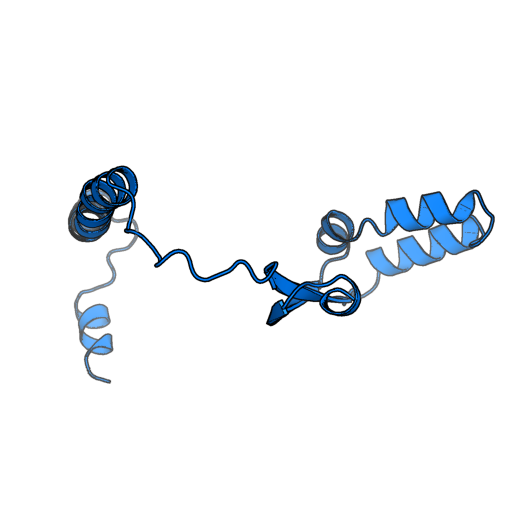420 -1.114 -8.503 1.00 58.97 112 ARG A N 1
ATOM 852 C CA . ARG A 1 112 ? -36.688 -0.023 -9.458 1.00 58.97 112 ARG A CA 1
ATOM 853 C C . ARG A 1 112 ? -35.743 -0.027 -10.662 1.00 58.97 112 ARG A C 1
ATOM 855 O O . ARG A 1 112 ? -36.203 0.231 -11.772 1.00 58.97 112 ARG A O 1
ATOM 862 N N . PHE A 1 113 ? -34.458 -0.342 -10.479 1.00 53.53 113 PHE A N 1
ATOM 863 C CA . PHE A 1 113 ? -33.432 -0.171 -11.519 1.00 53.53 113 PHE A CA 1
ATOM 864 C C . PHE A 1 113 ? -32.860 -1.465 -12.126 1.00 53.53 113 PHE A C 1
ATOM 866 O O . PHE A 1 113 ? -32.116 -1.363 -13.089 1.00 53.53 113 PHE A O 1
ATOM 873 N N . HIS A 1 114 ? -33.261 -2.672 -11.697 1.00 55.50 114 HIS A N 1
ATOM 874 C CA . HIS A 1 114 ? -32.973 -3.952 -12.391 1.00 55.50 114 HIS A CA 1
ATOM 875 C C . HIS A 1 114 ? -31.476 -4.304 -12.605 1.00 55.50 114 HIS A C 1
ATOM 877 O O . HIS A 1 114 ? -31.168 -5.171 -13.422 1.00 55.50 114 HIS A O 1
ATOM 883 N N . TRP A 1 115 ? -30.520 -3.683 -11.903 1.00 52.47 115 TRP A N 1
ATOM 884 C CA . TRP A 1 115 ? -29.085 -3.858 -12.218 1.00 52.47 115 TRP A CA 1
ATOM 885 C C . TRP A 1 115 ? -28.439 -5.174 -11.740 1.00 52.47 115 TRP A C 1
ATOM 887 O O . TRP A 1 115 ? -27.336 -5.487 -12.167 1.00 52.47 115 TRP A O 1
ATOM 897 N N . SER A 1 116 ? -29.137 -6.002 -10.958 1.00 57.22 116 SER A N 1
ATOM 898 C CA . SER A 1 116 ? -29.165 -7.468 -11.128 1.00 57.22 116 SER A CA 1
ATOM 899 C C . SER A 1 116 ? -30.208 -8.050 -10.171 1.00 57.22 116 SER A C 1
ATOM 901 O O . SER A 1 116 ? -30.043 -8.038 -8.953 1.00 57.22 116 SER A O 1
ATOM 903 N N . ALA A 1 117 ? -31.327 -8.529 -10.709 1.00 58.28 117 ALA A N 1
ATOM 904 C CA . ALA A 1 117 ? -32.299 -9.269 -9.917 1.00 58.28 117 ALA A CA 1
ATOM 905 C C . ALA A 1 117 ? -31.728 -10.667 -9.652 1.00 58.28 117 ALA A C 1
ATOM 907 O O . ALA A 1 117 ? -31.954 -11.590 -10.432 1.00 58.28 117 ALA A O 1
ATOM 908 N N . VAL A 1 118 ? -30.940 -10.819 -8.585 1.00 59.72 118 VAL A N 1
ATOM 909 C CA . VAL A 1 118 ? -30.551 -12.150 -8.113 1.00 59.72 118 VAL A CA 1
ATOM 910 C C . VAL A 1 118 ? -31.844 -12.861 -7.694 1.00 59.72 118 VAL A C 1
ATOM 912 O O . VAL A 1 118 ? -32.546 -12.364 -6.809 1.00 59.72 118 VAL A O 1
ATOM 915 N N . PRO A 1 119 ? -32.227 -13.971 -8.346 1.00 68.06 119 PRO A N 1
ATOM 916 C CA . PRO A 1 119 ? -33.510 -14.608 -8.092 1.00 68.06 119 PRO A CA 1
ATOM 917 C C . PRO A 1 119 ? -33.645 -15.048 -6.633 1.00 68.06 119 PRO A C 1
ATOM 919 O O . PRO A 1 119 ? -32.691 -15.556 -6.046 1.00 68.06 119 PRO A O 1
ATOM 922 N N . ALA A 1 120 ? -34.847 -14.938 -6.063 1.00 68.75 120 ALA A N 1
ATOM 923 C CA . ALA A 1 120 ? -35.110 -15.296 -4.665 1.00 68.75 120 ALA A CA 1
ATOM 924 C C . ALA A 1 120 ? -34.684 -16.734 -4.300 1.00 68.75 120 ALA A C 1
ATOM 926 O O . ALA A 1 120 ? -34.308 -16.991 -3.161 1.00 68.75 120 ALA A O 1
ATOM 927 N N . TRP A 1 121 ? -34.675 -17.661 -5.263 1.00 68.94 121 TRP A N 1
ATOM 928 C CA . TRP A 1 121 ? -34.197 -19.028 -5.044 1.00 68.94 121 TRP A CA 1
ATOM 929 C C . TRP A 1 121 ? -32.682 -19.108 -4.779 1.00 68.94 121 TRP A C 1
ATOM 931 O O . TRP A 1 121 ? -32.266 -19.953 -3.995 1.00 68.94 121 TRP A O 1
ATOM 941 N N . VAL A 1 122 ? -31.876 -18.202 -5.349 1.00 74.88 122 VAL A N 1
ATOM 942 C CA . VAL A 1 122 ? -30.424 -18.098 -5.095 1.00 74.88 122 VAL A CA 1
ATOM 943 C C . VAL A 1 122 ? -30.153 -17.547 -3.690 1.00 74.88 122 VAL A C 1
ATOM 945 O O . VAL A 1 122 ? -29.233 -17.991 -3.009 1.00 74.88 122 VAL A O 1
ATOM 948 N N . LEU A 1 123 ? -30.980 -16.604 -3.223 1.00 71.25 123 LEU A N 1
ATOM 949 C CA . LEU A 1 123 ? -30.926 -16.108 -1.842 1.00 71.25 123 LEU A CA 1
ATOM 950 C C . LEU A 1 123 ? -31.317 -17.196 -0.836 1.00 71.25 123 LEU A C 1
ATOM 952 O O . LEU A 1 123 ? -30.671 -17.331 0.198 1.00 71.25 123 LEU A O 1
ATOM 956 N N . LEU A 1 124 ? -32.346 -17.989 -1.146 1.00 73.81 124 LEU A N 1
ATOM 957 C CA . LEU A 1 124 ? -32.799 -19.074 -0.277 1.00 73.81 124 LEU A CA 1
ATOM 958 C C . LEU A 1 124 ? -31.789 -20.222 -0.204 1.00 73.81 124 LEU A C 1
ATOM 960 O O . LEU A 1 124 ? -31.597 -20.761 0.879 1.00 73.81 124 LEU A O 1
ATOM 964 N N . SER A 1 125 ? -31.093 -20.560 -1.296 1.00 78.56 125 SER A N 1
ATOM 965 C CA . SER A 1 125 ? -30.070 -21.616 -1.259 1.00 78.56 125 SER A CA 1
ATOM 966 C C . SER A 1 125 ? -28.888 -21.289 -0.344 1.00 78.56 125 SER A C 1
ATOM 968 O O . SER A 1 125 ? -28.282 -22.206 0.189 1.00 78.56 125 SER A O 1
ATOM 970 N N . GLY A 1 126 ? -28.584 -20.007 -0.115 1.00 72.38 126 GLY A N 1
ATOM 971 C CA . GLY A 1 126 ? -27.504 -19.596 0.792 1.00 72.38 126 GLY A CA 1
ATOM 972 C C . GLY A 1 126 ? -27.825 -19.726 2.289 1.00 72.38 126 GLY A C 1
ATOM 973 O O . GLY A 1 126 ? -26.921 -19.591 3.102 1.00 72.38 126 GLY A O 1
ATOM 974 N N . TYR A 1 127 ? -29.088 -19.970 2.662 1.00 66.69 127 TYR A N 1
ATOM 975 C CA . TYR A 1 127 ? -29.519 -20.193 4.054 1.00 66.69 127 TYR A CA 1
ATOM 976 C C . TYR A 1 127 ? -29.704 -21.681 4.399 1.00 66.69 127 TYR A C 1
ATOM 978 O O . TYR A 1 127 ? -30.145 -21.996 5.503 1.00 66.69 127 TYR A O 1
ATOM 986 N N . VAL A 1 128 ? -29.426 -22.583 3.451 1.00 73.50 128 VAL A N 1
ATOM 987 C CA . VAL A 1 128 ? -29.591 -24.041 3.608 1.00 73.50 128 VAL A CA 1
ATOM 988 C C . VAL A 1 128 ? -28.236 -24.756 3.788 1.00 73.50 128 VAL A C 1
ATOM 990 O O . VAL A 1 128 ? -28.201 -25.982 3.784 1.00 73.50 128 VAL A O 1
ATOM 993 N N . ASP A 1 129 ? -27.145 -24.012 4.005 1.00 52.94 129 ASP A N 1
ATOM 994 C CA . ASP A 1 129 ? -25.876 -24.557 4.528 1.00 52.94 129 ASP A CA 1
ATOM 995 C C . ASP A 1 129 ? -25.854 -24.565 6.067 1.00 52.94 129 ASP A C 1
ATOM 997 O O . ASP A 1 129 ? -26.166 -23.514 6.679 1.00 52.94 129 ASP A O 1
#

Radius of gyration: 26.09 Å; chains: 1; bounding box: 64×38×54 Å